Protein AF-A0A3R6W5J1-F1 (afdb_monomer_lite)

pLDDT: mean 86.08, std 13.5, range [42.59, 97.88]

Structure (mmCIF, N/CA/C/O backbone):
data_AF-A0A3R6W5J1-F1
#
_entry.id   AF-A0A3R6W5J1-F1
#
loop_
_atom_site.group_PDB
_atom_site.id
_atom_site.type_symbol
_atom_site.label_atom_id
_atom_site.label_alt_id
_atom_site.label_comp_id
_atom_site.label_asym_id
_atom_site.label_entity_id
_atom_site.label_seq_id
_atom_site.pdbx_PDB_ins_code
_atom_site.Cartn_x
_atom_site.Cartn_y
_atom_site.Cartn_z
_atom_site.occupancy
_atom_site.B_iso_or_equiv
_atom_site.auth_seq_id
_atom_site.auth_comp_id
_atom_site.auth_asym_id
_atom_site.auth_atom_id
_atom_site.pdbx_PDB_model_num
A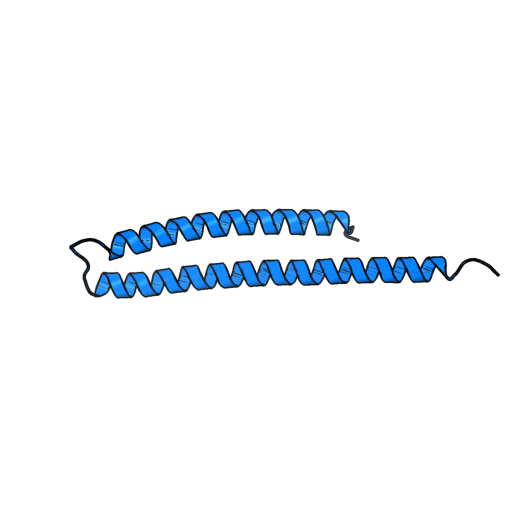TOM 1 N N . VAL A 1 1 ? 7.454 7.413 -27.062 1.00 51.03 1 VAL A N 1
ATOM 2 C CA . VAL A 1 1 ? 8.127 6.225 -26.492 1.00 51.03 1 VAL A CA 1
ATOM 3 C C . VAL A 1 1 ? 8.562 6.641 -25.101 1.00 51.03 1 VAL A C 1
ATOM 5 O O . VAL A 1 1 ? 9.334 7.584 -25.034 1.00 51.03 1 VAL A O 1
ATOM 8 N N . GLN A 1 2 ? 7.981 6.078 -24.034 1.00 61.25 2 GLN A N 1
ATOM 9 C CA . GLN A 1 2 ? 8.479 6.346 -22.675 1.00 61.25 2 GLN A CA 1
ATOM 10 C C . GLN A 1 2 ? 9.876 5.746 -22.545 1.00 61.25 2 GLN A C 1
ATOM 12 O O . GLN A 1 2 ? 10.118 4.653 -23.064 1.00 61.25 2 GLN A O 1
ATOM 17 N N . THR A 1 3 ? 10.789 6.480 -21.918 1.00 80.25 3 THR A N 1
ATOM 18 C CA . THR A 1 3 ? 12.165 6.013 -21.703 1.00 80.25 3 THR A CA 1
ATOM 19 C C . THR A 1 3 ? 12.229 5.100 -20.476 1.00 80.25 3 THR A C 1
ATOM 21 O O . THR A 1 3 ? 11.420 5.244 -19.558 1.00 80.25 3 THR A O 1
ATOM 24 N N . LEU A 1 4 ? 13.199 4.178 -20.417 1.00 83.50 4 LEU A N 1
ATOM 25 C CA . LEU A 1 4 ? 13.414 3.330 -19.233 1.00 83.50 4 LEU A CA 1
ATOM 26 C C . LEU A 1 4 ? 13.570 4.162 -17.946 1.00 83.50 4 LEU A C 1
AT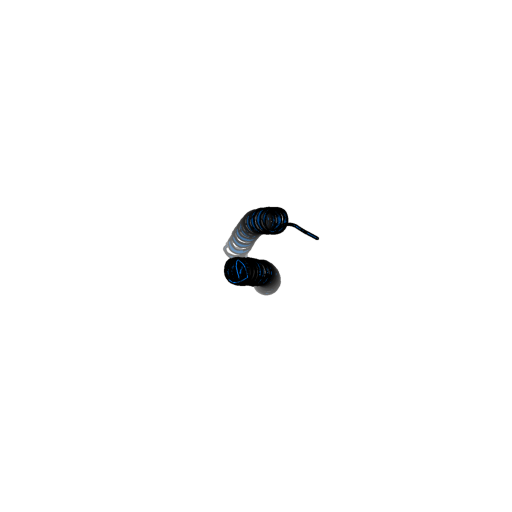OM 28 O O . LEU A 1 4 ? 13.125 3.755 -16.876 1.00 83.50 4 LEU A O 1
ATOM 32 N N . TYR A 1 5 ? 14.157 5.355 -18.068 1.00 84.69 5 TYR A N 1
ATOM 33 C CA . TYR A 1 5 ? 14.314 6.309 -16.974 1.00 84.69 5 TYR A CA 1
ATOM 34 C C . TYR A 1 5 ? 12.967 6.814 -16.432 1.00 84.69 5 TYR A C 1
ATOM 36 O O . TYR A 1 5 ? 12.735 6.773 -15.227 1.00 84.69 5 TYR A O 1
ATOM 44 N N . GLU A 1 6 ? 12.039 7.212 -17.307 1.00 86.69 6 GLU A N 1
ATOM 45 C CA . GLU A 1 6 ? 10.685 7.614 -16.895 1.00 86.69 6 GLU A CA 1
ATOM 46 C C . GLU A 1 6 ? 9.929 6.450 -16.235 1.00 86.69 6 GLU A C 1
ATOM 48 O O . GLU A 1 6 ? 9.221 6.636 -15.245 1.00 86.69 6 GLU A O 1
ATOM 53 N N . GLU A 1 7 ? 10.072 5.226 -16.753 1.00 86.31 7 GLU A N 1
ATOM 54 C CA . GLU A 1 7 ? 9.467 4.037 -16.138 1.00 86.31 7 GLU A CA 1
ATOM 55 C C . GLU A 1 7 ? 10.062 3.749 -14.745 1.00 86.31 7 GLU A C 1
ATOM 57 O O . GLU A 1 7 ? 9.325 3.379 -13.824 1.00 86.31 7 GLU A O 1
ATOM 62 N N . GLN A 1 8 ? 11.365 3.981 -14.560 1.00 89.88 8 GLN A N 1
ATOM 63 C CA . GLN A 1 8 ? 12.044 3.867 -13.269 1.00 89.88 8 GLN A CA 1
ATOM 64 C C . GLN A 1 8 ? 11.530 4.905 -12.263 1.00 89.88 8 GLN A C 1
ATOM 66 O O . GLN A 1 8 ? 11.194 4.539 -11.135 1.00 89.88 8 GLN A O 1
ATOM 71 N N . GLU A 1 9 ? 11.446 6.181 -12.643 1.00 92.75 9 GLU A N 1
ATOM 72 C CA . GLU A 1 9 ? 10.926 7.235 -11.761 1.00 92.75 9 GLU A CA 1
ATOM 73 C C . GLU A 1 9 ? 9.478 6.962 -11.347 1.00 92.75 9 GLU A C 1
ATOM 75 O O . GLU A 1 9 ? 9.138 7.060 -10.166 1.00 92.75 9 GLU A O 1
ATOM 80 N N . ASN A 1 10 ? 8.640 6.525 -12.290 1.00 89.88 10 ASN A N 1
ATOM 81 C CA . ASN A 1 10 ? 7.257 6.143 -12.010 1.00 89.88 10 ASN A CA 1
ATOM 82 C C . ASN A 1 10 ? 7.171 4.973 -11.020 1.00 89.88 10 ASN A C 1
ATOM 84 O O . ASN A 1 10 ? 6.337 4.985 -10.111 1.00 89.88 10 ASN A O 1
ATOM 88 N N . LEU A 1 11 ? 8.040 3.969 -11.160 1.00 93.44 11 LEU A N 1
ATOM 89 C CA . LEU A 1 11 ? 8.112 2.848 -10.226 1.00 93.44 11 LEU A CA 1
ATOM 90 C C . LEU A 1 11 ? 8.538 3.306 -8.822 1.00 93.44 11 LEU A C 1
ATOM 92 O O . LEU A 1 11 ? 7.930 2.889 -7.834 1.00 93.44 11 LEU A O 1
ATOM 96 N N . LEU A 1 12 ? 9.554 4.167 -8.726 1.00 94.88 12 LEU A N 1
ATOM 97 C CA . LEU A 1 12 ? 10.034 4.711 -7.452 1.00 94.88 12 LEU A CA 1
ATOM 98 C C . LEU A 1 12 ? 8.963 5.559 -6.763 1.00 94.88 12 LEU A C 1
ATOM 100 O O . LEU A 1 12 ? 8.713 5.379 -5.570 1.00 94.88 12 LEU A O 1
ATOM 104 N N . SER A 1 13 ? 8.291 6.427 -7.520 1.00 95.00 13 SER A N 1
ATOM 105 C CA . SER A 1 13 ? 7.165 7.223 -7.032 1.00 95.00 13 SER A CA 1
ATOM 106 C C . SER A 1 13 ? 6.042 6.321 -6.519 1.00 95.00 13 SER A C 1
ATOM 108 O O . SER A 1 13 ? 5.603 6.465 -5.379 1.00 95.00 13 SER A O 1
ATOM 110 N N . SER A 1 14 ? 5.655 5.306 -7.296 1.00 93.62 14 SER A N 1
ATOM 111 C CA . SER A 1 14 ? 4.601 4.378 -6.889 1.00 93.62 14 SER A CA 1
ATOM 112 C C . SER A 1 14 ? 4.970 3.551 -5.655 1.00 93.62 14 SER A C 1
ATOM 114 O O . SER A 1 14 ? 4.094 3.226 -4.853 1.00 93.62 14 SER A O 1
ATOM 116 N N . HIS A 1 15 ? 6.247 3.203 -5.481 1.00 97.00 15 HIS A N 1
ATOM 117 C CA . HIS A 1 15 ? 6.725 2.542 -4.268 1.00 97.00 15 HIS A CA 1
ATOM 118 C C . HIS A 1 15 ? 6.644 3.476 -3.055 1.00 97.00 15 HIS A C 1
ATOM 120 O O . HIS A 1 15 ? 6.163 3.065 -2.001 1.00 97.00 15 HIS A O 1
ATOM 126 N N . MET A 1 16 ? 7.049 4.738 -3.209 1.00 97.38 16 MET A N 1
ATOM 127 C CA . MET A 1 16 ? 6.951 5.740 -2.148 1.00 97.38 16 MET A CA 1
ATOM 128 C C . MET A 1 16 ? 5.496 5.973 -1.723 1.00 97.38 16 MET A C 1
ATOM 130 O O . MET A 1 16 ? 5.208 5.957 -0.526 1.00 97.38 16 MET A O 1
ATOM 134 N N . SER A 1 17 ? 4.569 6.104 -2.676 1.00 95.44 17 SER A N 1
ATOM 135 C CA . SER A 1 17 ? 3.138 6.219 -2.372 1.00 95.44 17 SER A CA 1
ATOM 136 C C . SER A 1 17 ? 2.603 4.985 -1.643 1.00 95.44 17 SER A C 1
ATOM 138 O O . SER A 1 17 ? 1.864 5.133 -0.678 1.00 95.44 17 SER A O 1
ATOM 140 N N . ALA A 1 18 ? 3.023 3.775 -2.032 1.00 95.50 18 ALA A N 1
ATOM 141 C CA . ALA A 1 18 ? 2.628 2.548 -1.336 1.00 95.50 18 ALA A CA 1
ATOM 142 C C . ALA A 1 18 ? 3.134 2.502 0.120 1.00 95.50 18 ALA A C 1
ATOM 144 O O . ALA A 1 18 ? 2.432 2.008 0.998 1.00 95.50 18 ALA A O 1
ATOM 145 N N . ILE A 1 19 ? 4.333 3.030 0.399 1.00 97.00 19 ILE A N 1
ATOM 146 C CA . ILE A 1 19 ? 4.854 3.148 1.772 1.00 97.00 19 ILE A CA 1
ATOM 147 C C . ILE A 1 19 ? 3.993 4.112 2.594 1.00 97.00 19 ILE A C 1
ATOM 149 O O . ILE A 1 19 ? 3.634 3.793 3.726 1.00 97.00 19 ILE A O 1
ATOM 153 N N . GLN A 1 20 ? 3.660 5.275 2.031 1.00 97.31 20 GLN A N 1
ATOM 154 C CA . GLN A 1 20 ? 2.830 6.276 2.706 1.00 97.31 20 GLN A CA 1
ATOM 155 C C . GLN A 1 20 ? 1.426 5.738 3.000 1.00 97.31 20 GLN A C 1
ATOM 157 O O . GLN A 1 20 ? 0.948 5.875 4.123 1.00 97.31 20 GLN A O 1
ATOM 162 N N . GLU A 1 21 ? 0.809 5.072 2.024 1.00 96.25 21 GLU A N 1
ATOM 163 C CA . GLU A 1 21 ? -0.495 4.417 2.163 1.00 96.25 21 GLU A CA 1
ATOM 164 C C . GLU A 1 21 ? -0.458 3.344 3.263 1.00 96.25 21 GLU A C 1
ATOM 166 O O . GLU A 1 21 ? -1.271 3.362 4.182 1.00 96.25 21 GLU A O 1
ATOM 171 N N . ASN A 1 22 ? 0.554 2.470 3.260 1.00 95.12 22 ASN A N 1
ATOM 172 C CA . ASN A 1 22 ? 0.708 1.453 4.303 1.00 95.12 22 ASN A CA 1
ATOM 173 C C . ASN A 1 22 ? 0.894 2.055 5.704 1.00 95.12 22 ASN A C 1
ATOM 175 O O . ASN A 1 22 ? 0.403 1.485 6.675 1.00 95.12 22 ASN A O 1
ATOM 179 N N . ALA A 1 23 ? 1.596 3.185 5.832 1.00 97.06 23 ALA A N 1
ATOM 180 C CA . ALA A 1 23 ? 1.773 3.866 7.115 1.00 97.06 23 ALA A CA 1
ATOM 181 C C . ALA A 1 23 ? 0.460 4.476 7.640 1.00 97.06 23 ALA A C 1
ATOM 183 O O . ALA A 1 23 ? 0.201 4.438 8.846 1.00 97.06 23 ALA A O 1
ATOM 184 N N . GLN A 1 24 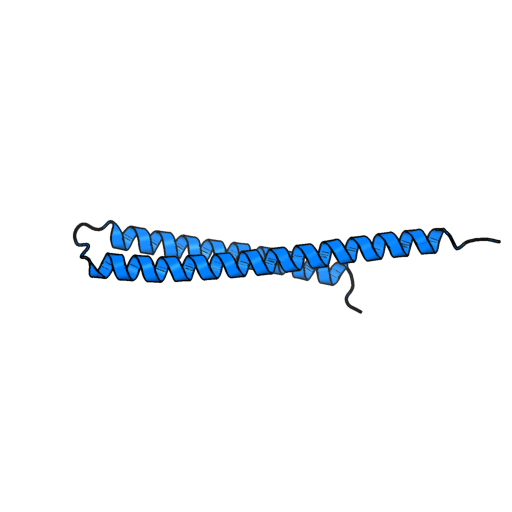? -0.380 5.003 6.744 1.00 97.12 24 GLN A N 1
ATOM 185 C CA . GLN A 1 24 ? -1.720 5.481 7.094 1.00 97.12 24 GLN A CA 1
ATOM 186 C C . GLN A 1 24 ? -2.598 4.319 7.561 1.00 97.12 24 GLN A C 1
ATOM 188 O O . GLN A 1 24 ? -3.124 4.368 8.670 1.00 97.12 24 GLN A O 1
ATOM 193 N N . LEU A 1 25 ? -2.637 3.226 6.793 1.00 96.88 25 LEU A N 1
ATOM 194 C CA . LEU A 1 25 ? -3.407 2.031 7.148 1.00 96.88 25 LEU A CA 1
ATOM 195 C C . LEU A 1 25 ? -2.944 1.401 8.463 1.00 96.88 25 LEU A C 1
ATOM 197 O O . LEU A 1 25 ? -3.771 0.974 9.258 1.00 96.88 25 LEU A O 1
ATOM 201 N N . LEU A 1 26 ? -1.638 1.395 8.740 1.00 96.94 26 LEU A N 1
ATOM 202 C CA . LEU A 1 26 ? -1.111 0.931 10.026 1.00 96.94 26 LEU A CA 1
ATOM 203 C C . LEU A 1 26 ? -1.606 1.790 11.198 1.00 96.94 26 LEU A C 1
ATOM 205 O O . LEU A 1 26 ? -1.876 1.276 12.282 1.00 96.94 26 LEU A O 1
ATOM 209 N N . THR A 1 27 ? -1.724 3.101 10.988 1.00 96.50 27 THR A N 1
ATOM 210 C CA . THR A 1 27 ? -2.276 4.012 11.998 1.00 96.50 27 THR A CA 1
ATOM 211 C C . THR A 1 27 ? -3.759 3.719 12.232 1.00 96.50 27 THR A C 1
ATOM 213 O O . THR A 1 27 ? -4.190 3.647 13.381 1.00 96.50 27 THR A O 1
ATOM 216 N N . GLU A 1 28 ? -4.524 3.488 11.163 1.00 95.12 28 GLU A N 1
ATOM 217 C CA . GLU A 1 28 ? -5.937 3.100 11.244 1.00 95.12 28 GLU A CA 1
ATOM 218 C C . GLU A 1 28 ? -6.129 1.761 11.965 1.00 95.12 28 GLU A C 1
ATOM 220 O O . GLU A 1 28 ? -6.987 1.665 12.839 1.00 95.12 28 GLU A O 1
ATOM 225 N N . GLU A 1 29 ? -5.297 0.756 11.681 1.00 95.31 29 GLU A N 1
ATOM 226 C CA . GLU A 1 29 ? -5.301 -0.525 12.402 1.00 95.31 29 GLU A CA 1
ATOM 227 C C . GLU A 1 29 ? -5.014 -0.345 13.894 1.00 95.31 29 GLU A C 1
ATOM 229 O O . GLU A 1 29 ? -5.641 -0.998 14.727 1.00 95.31 29 GLU A O 1
ATOM 234 N N . GLY A 1 30 ? -4.084 0.549 14.243 1.00 92.88 30 GLY A N 1
ATOM 235 C CA . GLY A 1 30 ? -3.766 0.868 15.633 1.00 92.88 30 GLY A CA 1
ATOM 236 C C . GLY A 1 30 ? -4.958 1.465 16.383 1.00 92.88 30 GLY A C 1
ATOM 237 O O . GLY A 1 30 ? -5.255 1.036 17.498 1.00 92.88 30 GLY A O 1
ATOM 238 N N . ILE A 1 31 ? -5.669 2.411 15.761 1.00 91.31 31 ILE A N 1
ATOM 239 C CA . ILE A 1 31 ? -6.904 2.993 16.315 1.00 91.31 31 ILE A CA 1
ATOM 240 C C . ILE A 1 31 ? -7.977 1.912 16.446 1.00 91.31 31 ILE A C 1
ATOM 242 O O . ILE A 1 31 ? -8.557 1.746 17.514 1.00 91.31 31 ILE A O 1
ATOM 246 N N . LEU A 1 32 ? -8.177 1.123 15.390 1.00 91.88 32 LEU A N 1
ATOM 247 C CA . LEU A 1 32 ? -9.172 0.060 15.344 1.00 91.88 32 LEU A CA 1
ATOM 248 C C . LEU A 1 32 ? -8.962 -0.986 16.453 1.00 91.88 32 LEU A C 1
ATOM 250 O O . LEU A 1 32 ? -9.923 -1.445 17.067 1.00 91.88 32 LEU A O 1
ATOM 254 N N . LEU A 1 33 ? -7.706 -1.342 16.736 1.00 91.12 33 LEU A N 1
ATOM 255 C CA . LEU A 1 33 ? -7.349 -2.216 17.854 1.00 91.12 33 LEU A CA 1
ATOM 256 C C . LEU A 1 33 ? -7.590 -1.551 19.209 1.00 91.12 33 LEU A C 1
ATOM 258 O O . LEU A 1 33 ? -8.112 -2.203 20.110 1.00 91.12 33 LEU A O 1
ATOM 262 N N . SER A 1 34 ? -7.224 -0.277 19.358 1.00 88.88 34 SER A N 1
ATOM 263 C CA . SER A 1 34 ? -7.443 0.464 20.603 1.00 88.88 34 SER A CA 1
ATOM 264 C C . SER A 1 34 ? -8.929 0.572 20.951 1.00 88.88 34 SER A C 1
ATOM 266 O O . SER A 1 34 ? -9.283 0.436 22.121 1.00 88.88 34 SER A O 1
ATOM 268 N N . ASP A 1 35 ? -9.790 0.787 19.956 1.00 85.56 35 ASP A N 1
ATOM 269 C CA . ASP A 1 35 ? -11.240 0.910 20.143 1.00 85.56 35 ASP A CA 1
ATOM 270 C C . ASP A 1 35 ? -11.859 -0.398 20.673 1.00 85.56 35 ASP A C 1
ATOM 272 O O . ASP A 1 35 ? -12.742 -0.369 21.527 1.00 85.56 35 ASP A O 1
ATOM 276 N N . VAL A 1 36 ? -11.350 -1.551 20.224 1.00 85.44 36 VAL A N 1
ATOM 277 C CA . VAL A 1 36 ? -11.837 -2.889 20.616 1.00 85.44 36 VAL A CA 1
ATOM 278 C C . VAL A 1 36 ? -11.189 -3.438 21.891 1.00 85.44 36 VAL A C 1
ATOM 280 O O . VAL A 1 36 ? -11.637 -4.439 22.443 1.00 85.44 36 VAL A O 1
ATOM 283 N N . GLN A 1 37 ? -10.129 -2.810 22.392 1.00 81.62 37 GLN A N 1
ATOM 284 C CA . GLN A 1 37 ? -9.464 -3.225 23.633 1.00 81.62 37 GLN A CA 1
ATOM 285 C C . GLN A 1 37 ? -9.967 -2.471 24.875 1.00 81.62 37 GLN A C 1
ATOM 287 O O . GLN A 1 37 ? -9.483 -2.730 25.976 1.00 81.62 37 GLN A O 1
ATOM 292 N N . GLY A 1 38 ? -10.916 -1.541 24.725 1.00 76.62 38 GLY A N 1
ATOM 293 C CA . GLY A 1 38 ? -11.500 -0.796 25.844 1.00 76.62 38 GLY A CA 1
ATOM 294 C C . GLY A 1 38 ? -12.408 -1.642 26.751 1.00 76.62 38 GLY A C 1
ATOM 295 O O . GLY A 1 38 ? -13.001 -2.626 26.326 1.00 76.62 38 GLY A O 1
ATOM 296 N N . ASP A 1 39 ? -12.587 -1.217 28.006 1.00 67.69 39 ASP A N 1
ATOM 297 C CA . ASP A 1 39 ? -13.380 -1.931 29.033 1.00 67.69 39 ASP A CA 1
ATOM 298 C C . ASP A 1 39 ? -14.904 -2.013 28.752 1.00 67.69 39 ASP A C 1
ATOM 300 O O . ASP A 1 39 ? -15.648 -2.595 29.540 1.00 67.69 39 ASP A O 1
ATOM 304 N N . ALA A 1 40 ? -15.396 -1.427 27.655 1.00 68.31 40 ALA A N 1
ATOM 305 C CA . ALA A 1 40 ? -16.826 -1.291 27.346 1.00 68.31 40 ALA A CA 1
ATOM 306 C C . ALA A 1 40 ? -17.235 -1.872 25.978 1.00 68.31 40 ALA A C 1
ATOM 308 O O . ALA A 1 40 ? -18.234 -1.443 25.407 1.00 68.31 40 ALA A O 1
ATOM 309 N N . VAL A 1 41 ? -16.464 -2.824 25.454 1.00 72.19 41 VAL A N 1
ATOM 310 C CA . VAL A 1 41 ? -16.682 -3.413 24.124 1.00 72.19 41 VAL A CA 1
ATOM 311 C C . VAL A 1 41 ? -17.922 -4.299 24.131 1.00 72.19 41 VAL A C 1
ATOM 313 O O . VAL A 1 41 ? -18.028 -5.241 24.921 1.00 72.19 41 VAL A O 1
ATOM 316 N N . VAL A 1 42 ? -18.862 -3.998 23.241 1.00 75.31 42 VAL A N 1
ATOM 317 C CA . VAL A 1 42 ? -20.069 -4.799 22.995 1.00 75.31 42 VAL A CA 1
ATOM 318 C C . VAL A 1 42 ? -19.951 -5.562 21.673 1.00 75.31 42 VAL A C 1
ATOM 320 O O . VAL A 1 42 ? -19.145 -5.209 20.820 1.00 75.31 42 VAL A O 1
ATOM 323 N N . ASP A 1 43 ? -20.769 -6.600 21.462 1.00 74.06 43 ASP A N 1
ATOM 324 C CA . ASP A 1 43 ? -20.698 -7.460 20.260 1.00 74.06 43 ASP A CA 1
ATOM 325 C C . ASP A 1 43 ? -20.747 -6.673 18.931 1.00 74.06 43 ASP A C 1
ATOM 327 O O . ASP A 1 43 ? -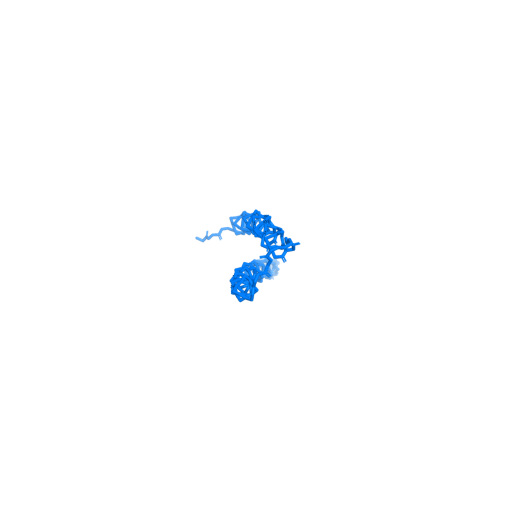20.051 -7.014 17.976 1.00 74.06 43 ASP A O 1
ATOM 331 N N . TYR A 1 44 ? -21.495 -5.563 18.883 1.00 70.81 44 TYR A N 1
ATOM 332 C CA . TYR A 1 44 ? -21.540 -4.668 17.718 1.00 70.81 44 TYR A CA 1
ATOM 333 C C . TYR A 1 44 ? -20.175 -4.034 17.380 1.00 70.81 44 TYR A C 1
ATOM 335 O O . TYR A 1 44 ? -19.873 -3.803 16.207 1.00 70.81 44 TYR A O 1
ATOM 343 N N . ASP A 1 45 ? -19.328 -3.783 18.381 1.00 82.44 45 ASP A N 1
ATOM 344 C CA . ASP A 1 45 ? -17.994 -3.210 18.183 1.00 82.44 45 ASP A CA 1
ATOM 345 C C . ASP A 1 45 ? -17.044 -4.226 17.525 1.00 82.44 45 ASP A C 1
ATOM 347 O O . ASP A 1 45 ? -16.182 -3.844 16.732 1.00 82.44 45 ASP A O 1
ATOM 351 N N . ILE A 1 46 ? -17.245 -5.527 17.782 1.00 88.44 46 ILE A N 1
ATOM 352 C CA . ILE A 1 46 ? -16.478 -6.620 17.165 1.00 88.44 46 ILE A CA 1
ATOM 353 C C . ILE A 1 46 ? -16.876 -6.832 15.702 1.00 88.44 46 ILE A C 1
ATOM 355 O O . ILE A 1 46 ? -16.000 -6.988 14.846 1.00 88.44 46 ILE A O 1
ATOM 359 N N . ASP A 1 47 ? -18.170 -6.790 15.385 1.00 89.06 47 ASP A N 1
ATOM 360 C CA . ASP A 1 47 ? -18.636 -6.885 13.995 1.00 89.06 47 ASP A CA 1
ATOM 361 C C . ASP A 1 47 ? -18.130 -5.698 13.160 1.00 89.06 47 ASP A C 1
ATOM 363 O O . ASP A 1 47 ? -17.632 -5.867 12.041 1.00 89.06 47 ASP A O 1
ATOM 367 N N . LEU A 1 48 ? -18.192 -4.485 13.724 1.00 90.00 48 LEU A N 1
ATOM 368 C CA . LEU A 1 48 ? -17.659 -3.284 13.082 1.00 90.00 48 LEU A CA 1
ATOM 369 C C . LEU A 1 48 ? -16.138 -3.365 12.895 1.00 90.00 48 LEU A C 1
ATOM 371 O O . LEU A 1 48 ? -15.621 -2.937 11.859 1.00 90.00 48 LEU A O 1
ATOM 375 N N . TYR A 1 49 ? -15.426 -3.922 13.873 1.00 92.94 49 TYR A N 1
ATOM 376 C CA . TYR A 1 49 ? -13.995 -4.187 13.777 1.00 92.94 49 TYR A CA 1
ATOM 377 C C . TYR A 1 49 ? -13.659 -5.127 12.631 1.00 92.94 49 TYR A C 1
ATOM 379 O O . TYR A 1 49 ? -12.805 -4.796 11.809 1.00 92.94 49 TYR A O 1
ATOM 387 N N . ALA A 1 50 ? -14.352 -6.263 12.539 1.00 94.19 50 ALA A N 1
ATOM 388 C CA . ALA A 1 50 ? -14.117 -7.247 11.492 1.00 94.19 50 ALA A CA 1
ATOM 389 C C . ALA A 1 50 ? -14.334 -6.639 10.099 1.00 94.19 50 ALA A C 1
ATOM 391 O O . ALA A 1 50 ? -13.497 -6.816 9.216 1.00 94.19 50 ALA A O 1
ATOM 392 N N . LEU A 1 51 ? -15.404 -5.856 9.926 1.00 95.50 51 LEU A N 1
ATOM 393 C CA . LEU A 1 51 ? -15.708 -5.189 8.660 1.00 95.50 51 LEU A CA 1
ATOM 394 C C . LEU A 1 51 ? -14.644 -4.150 8.278 1.00 95.50 51 LEU A C 1
ATOM 396 O O . LEU A 1 51 ? -14.207 -4.099 7.128 1.00 95.50 51 LEU A O 1
ATOM 400 N N . LYS A 1 52 ? -14.205 -3.319 9.230 1.00 95.62 52 LYS A N 1
ATOM 401 C CA . LYS A 1 52 ? -13.154 -2.321 8.975 1.00 95.62 52 LYS A CA 1
ATOM 402 C C . LYS A 1 52 ? -11.803 -2.975 8.693 1.00 95.62 52 LYS A C 1
ATOM 404 O O . LYS A 1 52 ? -11.092 -2.522 7.799 1.00 95.62 52 LYS A O 1
ATOM 409 N N . LEU A 1 53 ? -11.462 -4.037 9.423 1.00 96.38 53 LEU A N 1
ATOM 410 C CA . LEU A 1 53 ? -10.234 -4.793 9.202 1.00 96.38 53 LEU A CA 1
ATOM 411 C C . LEU A 1 53 ? -10.220 -5.412 7.802 1.00 96.38 53 LEU A C 1
ATOM 413 O O . LEU A 1 53 ? -9.218 -5.285 7.104 1.00 96.38 53 LEU A O 1
ATOM 417 N N . ASP A 1 54 ? -11.323 -6.026 7.372 1.00 97.38 54 ASP A N 1
ATOM 418 C CA . ASP A 1 54 ? -11.443 -6.602 6.029 1.00 97.38 54 ASP A CA 1
ATOM 419 C C . ASP A 1 54 ? -11.195 -5.547 4.939 1.00 97.38 54 ASP A C 1
ATOM 421 O O . ASP A 1 54 ? -10.385 -5.758 4.036 1.00 97.38 54 ASP A O 1
ATOM 425 N N . HIS A 1 55 ? -11.773 -4.351 5.093 1.00 96.94 55 HIS A N 1
ATOM 426 C CA . HIS A 1 55 ? -11.540 -3.250 4.160 1.00 96.94 55 HIS A CA 1
ATOM 427 C C . HIS A 1 55 ? -10.069 -2.801 4.113 1.00 96.94 55 HIS A C 1
ATOM 429 O O . HIS A 1 55 ? -9.515 -2.587 3.033 1.00 96.94 55 HIS A O 1
ATOM 435 N N . ILE A 1 56 ? -9.406 -2.692 5.269 1.00 96.88 56 ILE A N 1
ATOM 436 C CA . ILE A 1 56 ? -7.976 -2.354 5.338 1.00 96.88 56 ILE A CA 1
ATOM 437 C C . ILE A 1 56 ? -7.130 -3.431 4.644 1.00 96.88 56 ILE A C 1
ATOM 439 O O . ILE A 1 56 ? -6.197 -3.114 3.896 1.00 96.88 56 ILE A O 1
ATOM 443 N N . LEU A 1 57 ? -7.447 -4.709 4.866 1.00 97.44 57 LEU A N 1
ATOM 444 C CA . LEU A 1 57 ? -6.745 -5.826 4.237 1.00 97.44 57 LEU A CA 1
ATOM 445 C C . LEU A 1 57 ? -6.924 -5.819 2.715 1.00 97.44 57 LEU A C 1
ATOM 447 O O . LEU A 1 57 ? -5.942 -6.014 1.993 1.00 97.44 57 LEU A O 1
ATOM 451 N N . GLU A 1 58 ? -8.129 -5.534 2.223 1.00 97.88 58 GLU A N 1
ATOM 452 C CA . GLU A 1 58 ? -8.410 -5.399 0.792 1.00 97.88 58 GLU A CA 1
ATOM 453 C C . GLU A 1 58 ? -7.575 -4.273 0.158 1.00 97.88 58 GLU A C 1
ATOM 455 O O . GLU A 1 58 ? -6.941 -4.472 -0.886 1.00 97.88 58 GLU A O 1
ATOM 460 N N . GLN A 1 59 ? -7.487 -3.110 0.813 1.00 97.00 59 GLN A N 1
ATOM 461 C CA . GLN A 1 59 ? -6.663 -1.995 0.334 1.00 97.00 59 GLN A CA 1
ATOM 462 C C . GLN A 1 59 ? -5.173 -2.361 0.274 1.00 97.00 59 GLN A C 1
ATOM 464 O O . GLN A 1 59 ? -4.517 -2.149 -0.754 1.00 97.00 59 GLN A O 1
ATOM 469 N N . LYS A 1 60 ? -4.637 -2.993 1.327 1.00 97.12 60 LYS A N 1
ATOM 470 C CA . LYS A 1 60 ? -3.248 -3.483 1.336 1.00 97.12 60 LYS A CA 1
ATOM 471 C C . LYS A 1 60 ? -2.998 -4.488 0.219 1.00 97.12 60 LYS A C 1
ATOM 473 O O . LYS A 1 60 ? -1.973 -4.408 -0.465 1.00 97.12 60 LYS A O 1
ATOM 478 N N . GLU A 1 61 ? -3.922 -5.424 0.005 1.00 97.69 61 GLU A N 1
ATOM 479 C CA . GLU A 1 61 ? -3.805 -6.411 -1.065 1.00 97.69 61 GLU A CA 1
ATOM 480 C C . GLU A 1 61 ? -3.764 -5.728 -2.438 1.00 97.69 61 GLU A C 1
ATOM 482 O O . GLU A 1 61 ? -2.889 -6.033 -3.258 1.00 97.69 61 GLU A O 1
ATOM 487 N N . HIS A 1 62 ? -4.658 -4.770 -2.681 1.00 96.62 62 HIS A N 1
ATOM 488 C CA . HIS A 1 62 ? -4.685 -3.995 -3.915 1.00 96.62 62 HIS A CA 1
ATOM 489 C C . HIS A 1 62 ? -3.361 -3.251 -4.150 1.00 96.62 62 HIS A C 1
ATOM 491 O O . HIS A 1 62 ? -2.783 -3.328 -5.242 1.00 96.62 62 HIS A O 1
ATOM 497 N N . THR A 1 63 ? -2.825 -2.596 -3.123 1.00 94.88 63 THR A N 1
ATOM 498 C CA . THR A 1 63 ? -1.574 -1.835 -3.217 1.00 94.88 63 THR A CA 1
ATOM 499 C C . THR A 1 63 ? -0.360 -2.729 -3.453 1.00 94.88 63 THR A C 1
ATOM 501 O O . THR A 1 63 ? 0.464 -2.434 -4.329 1.00 94.88 63 THR A O 1
ATOM 504 N N . ILE A 1 64 ? -0.292 -3.889 -2.795 1.00 95.56 64 ILE A N 1
ATOM 505 C CA . ILE A 1 64 ? 0.736 -4.904 -3.062 1.00 95.56 64 ILE A CA 1
ATOM 506 C C . ILE A 1 64 ? 0.614 -5.438 -4.496 1.00 95.56 64 ILE A C 1
ATOM 508 O O . ILE A 1 64 ? 1.619 -5.513 -5.213 1.00 95.56 64 ILE A O 1
ATOM 512 N N . LYS A 1 65 ? -0.596 -5.792 -4.948 1.00 96.50 65 LYS A N 1
ATOM 513 C CA . LYS A 1 65 ? -0.842 -6.279 -6.318 1.00 96.50 65 LYS A CA 1
ATOM 514 C C . LYS A 1 65 ? -0.398 -5.250 -7.360 1.00 96.50 65 LYS A C 1
ATOM 516 O O . LYS A 1 65 ? 0.301 -5.613 -8.311 1.00 96.50 65 LYS A O 1
ATOM 521 N N . ARG A 1 66 ? -0.751 -3.975 -7.168 1.00 94.75 66 ARG A N 1
ATOM 522 C CA . ARG A 1 66 ? -0.367 -2.857 -8.044 1.00 94.75 66 ARG A CA 1
ATOM 523 C C . ARG A 1 66 ? 1.152 -2.737 -8.161 1.00 94.75 66 ARG A C 1
ATOM 525 O O . ARG A 1 66 ? 1.676 -2.778 -9.277 1.00 94.75 66 ARG A O 1
ATOM 532 N N . LEU A 1 67 ? 1.857 -2.688 -7.031 1.00 94.62 67 LEU A N 1
ATOM 533 C CA . LEU A 1 67 ? 3.313 -2.535 -7.016 1.00 94.62 67 LEU A CA 1
ATOM 534 C C . LEU A 1 67 ? 4.028 -3.740 -7.646 1.00 94.62 67 LEU A C 1
ATOM 536 O O . LEU A 1 67 ? 4.955 -3.575 -8.440 1.00 94.62 67 LEU A O 1
ATOM 540 N N . ARG A 1 68 ? 3.563 -4.966 -7.367 1.00 95.88 68 ARG A N 1
ATOM 541 C CA . ARG A 1 68 ? 4.104 -6.184 -7.999 1.00 95.88 68 ARG A CA 1
ATOM 542 C C . ARG A 1 68 ? 3.932 -6.172 -9.514 1.00 95.88 68 ARG A C 1
ATOM 544 O O . ARG A 1 68 ? 4.846 -6.587 -10.225 1.00 95.88 68 ARG A O 1
ATOM 551 N N . LYS A 1 69 ? 2.788 -5.693 -10.012 1.00 94.06 69 LYS A N 1
ATOM 552 C CA . LYS A 1 69 ? 2.535 -5.568 -11.452 1.00 94.06 69 LYS A CA 1
ATOM 553 C C . LYS A 1 69 ? 3.496 -4.569 -12.097 1.00 94.06 69 LYS A C 1
ATOM 555 O O . LYS A 1 69 ? 4.093 -4.896 -13.118 1.00 94.06 69 LYS A O 1
ATOM 560 N N . GLN A 1 70 ? 3.691 -3.396 -11.496 1.00 92.12 70 GLN A N 1
ATOM 561 C CA . GLN A 1 70 ? 4.641 -2.396 -12.001 1.00 92.12 70 GLN A CA 1
ATOM 562 C C . GLN A 1 70 ? 6.083 -2.919 -11.989 1.00 92.12 70 GLN A C 1
ATOM 564 O O . GLN A 1 70 ? 6.781 -2.787 -12.990 1.00 92.12 70 GLN A O 1
ATOM 569 N N . LEU A 1 71 ? 6.503 -3.598 -10.916 1.00 93.62 71 LEU A N 1
ATOM 570 C CA . LEU A 1 71 ? 7.818 -4.246 -10.840 1.00 93.62 71 LEU A CA 1
ATOM 571 C C . LEU A 1 71 ? 8.021 -5.289 -11.943 1.00 93.62 71 LEU A C 1
ATOM 573 O O . LEU A 1 71 ? 9.091 -5.350 -12.547 1.00 93.62 71 LEU A O 1
ATOM 577 N N . ALA A 1 72 ? 7.013 -6.123 -12.202 1.00 93.06 72 ALA A N 1
ATOM 578 C CA . ALA A 1 72 ? 7.084 -7.137 -13.249 1.00 93.06 72 ALA A CA 1
ATOM 579 C C . ALA A 1 72 ? 7.200 -6.511 -14.646 1.00 93.06 72 ALA A C 1
ATOM 581 O O . ALA A 1 72 ? 7.995 -6.981 -15.460 1.00 93.06 72 ALA A O 1
ATOM 582 N N . LEU A 1 73 ? 6.443 -5.440 -14.906 1.00 90.56 73 LEU A N 1
ATOM 583 C CA . LEU A 1 73 ? 6.517 -4.696 -16.163 1.00 90.56 73 LEU A CA 1
ATOM 584 C C . LEU A 1 73 ? 7.896 -4.060 -16.350 1.00 90.56 73 LEU A C 1
ATOM 586 O O . LEU A 1 73 ? 8.520 -4.289 -17.382 1.00 90.56 73 LEU A O 1
ATOM 590 N N . PHE A 1 74 ? 8.405 -3.358 -15.337 1.00 91.25 74 PHE A N 1
ATOM 591 C CA . PHE A 1 74 ? 9.719 -2.718 -15.398 1.00 91.25 74 PHE A CA 1
ATOM 592 C C . PHE A 1 74 ? 10.843 -3.735 -15.644 1.00 91.25 74 PHE A C 1
ATOM 594 O O . PHE A 1 74 ? 11.653 -3.561 -16.547 1.00 91.25 74 PHE A O 1
ATOM 601 N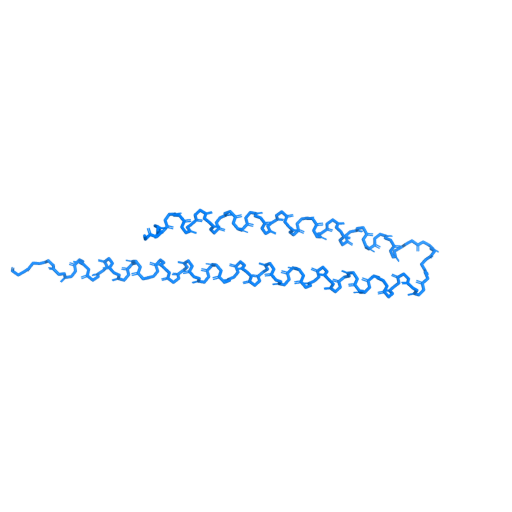 N . ARG A 1 75 ? 10.845 -4.866 -14.922 1.00 90.94 75 ARG A N 1
ATOM 602 C CA . ARG A 1 75 ? 11.834 -5.942 -15.131 1.00 90.94 75 ARG A CA 1
ATOM 603 C C . ARG A 1 75 ? 11.823 -6.483 -16.556 1.00 90.94 75 ARG A C 1
ATOM 605 O O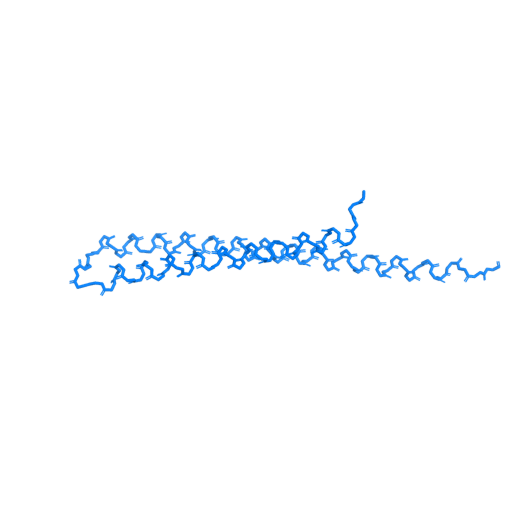 . ARG A 1 75 ? 12.887 -6.716 -17.121 1.00 90.94 75 ARG A O 1
ATOM 612 N N . ARG A 1 76 ? 10.634 -6.687 -17.128 1.00 89.75 76 ARG A N 1
ATOM 613 C CA . ARG A 1 76 ? 10.498 -7.146 -18.513 1.00 89.75 76 ARG A CA 1
ATOM 614 C C . ARG A 1 76 ? 11.077 -6.123 -19.490 1.00 89.75 76 ARG A C 1
ATOM 616 O O . ARG A 1 76 ? 11.788 -6.504 -20.407 1.00 89.75 76 ARG A O 1
ATOM 623 N N . ARG A 1 77 ? 10.836 -4.833 -19.253 1.00 86.50 77 ARG A N 1
ATOM 624 C CA . ARG A 1 77 ? 11.344 -3.742 -20.097 1.00 86.50 77 ARG A CA 1
ATOM 625 C C . ARG A 1 77 ? 12.868 -3.638 -20.045 1.00 86.50 77 ARG A C 1
ATOM 627 O O . ARG A 1 77 ? 13.484 -3.530 -21.099 1.00 86.50 77 ARG A O 1
ATOM 634 N N . CYS A 1 78 ? 13.480 -3.802 -18.869 1.00 87.06 78 CYS A N 1
ATOM 635 C CA . CYS A 1 78 ? 14.939 -3.909 -18.753 1.00 87.06 78 CYS A CA 1
ATOM 636 C C . CYS A 1 78 ? 15.500 -5.091 -19.561 1.00 87.06 78 CYS A C 1
ATOM 638 O O . CYS A 1 78 ? 16.496 -4.943 -20.262 1.00 87.06 78 CYS A O 1
ATOM 640 N N . GLN A 1 79 ? 14.853 -6.260 -19.495 1.00 86.94 79 GLN A N 1
ATOM 641 C CA . GLN A 1 79 ? 15.278 -7.445 -20.253 1.00 86.94 79 GLN A CA 1
ATOM 642 C C . GLN A 1 79 ? 15.152 -7.247 -21.768 1.00 86.94 79 GLN A C 1
ATOM 644 O O . GLN A 1 79 ? 16.031 -7.678 -22.519 1.00 86.94 79 GLN A O 1
ATOM 649 N N . ASP A 1 80 ? 14.076 -6.599 -22.216 1.00 86.44 80 ASP A N 1
ATOM 650 C CA . ASP A 1 80 ? 13.854 -6.289 -23.628 1.00 86.44 80 ASP A CA 1
ATOM 651 C C . ASP A 1 80 ? 14.934 -5.319 -24.149 1.00 86.44 80 ASP A C 1
ATOM 653 O O . ASP A 1 80 ? 15.493 -5.554 -25.222 1.00 86.44 80 ASP A O 1
ATOM 657 N N . GLU A 1 81 ? 15.293 -4.283 -23.379 1.00 83.38 81 GLU A N 1
ATOM 658 C CA . GLU A 1 81 ? 16.376 -3.352 -23.739 1.00 83.38 81 GLU A CA 1
ATOM 659 C C . GLU A 1 81 ? 17.758 -4.021 -23.751 1.00 83.38 81 GLU A C 1
ATOM 661 O O . GLU A 1 81 ? 18.517 -3.833 -24.704 1.00 83.38 81 GLU A O 1
ATOM 666 N N . GLU A 1 82 ? 18.086 -4.855 -22.759 1.00 80.94 82 GLU A N 1
ATOM 667 C CA . GLU A 1 82 ? 19.343 -5.620 -22.755 1.00 80.94 82 GLU A CA 1
ATOM 668 C C . GLU A 1 82 ? 19.447 -6.562 -23.962 1.00 80.94 82 GLU A C 1
ATOM 670 O O . GLU A 1 82 ? 20.511 -6.695 -24.572 1.00 80.94 82 GLU A O 1
ATOM 675 N N . SER A 1 83 ? 18.344 -7.221 -24.319 1.00 80.50 83 SER A N 1
ATOM 676 C CA . SER A 1 83 ? 18.291 -8.143 -25.456 1.00 80.50 83 SER A CA 1
ATOM 677 C C . SER A 1 83 ? 18.411 -7.400 -26.786 1.00 80.50 83 SER A C 1
ATOM 679 O O . SER A 1 83 ? 19.119 -7.853 -27.685 1.00 80.50 83 SER A O 1
ATOM 681 N N . ALA A 1 84 ? 17.759 -6.241 -26.912 1.00 77.31 84 ALA A N 1
ATOM 682 C CA . ALA A 1 84 ? 17.889 -5.377 -28.079 1.00 77.31 84 ALA A CA 1
ATOM 683 C C . ALA A 1 84 ? 19.328 -4.863 -28.232 1.00 77.31 84 ALA A C 1
ATOM 685 O O . ALA A 1 84 ? 19.878 -4.934 -29.328 1.00 77.31 84 ALA A O 1
ATOM 686 N N . SER A 1 85 ? 19.962 -4.438 -27.137 1.00 73.06 85 SER A N 1
ATOM 687 C CA . SER A 1 85 ? 21.350 -3.963 -27.129 1.00 73.06 85 SER A CA 1
ATOM 688 C C . SER A 1 85 ? 22.339 -5.041 -27.602 1.00 73.06 85 SER A C 1
ATOM 690 O O . SER A 1 85 ? 23.137 -4.803 -28.507 1.00 73.06 85 SER A O 1
ATOM 692 N N . LYS A 1 86 ? 22.204 -6.281 -27.105 1.00 72.88 86 LYS A N 1
ATOM 693 C CA . LYS A 1 86 ? 23.044 -7.422 -27.528 1.00 72.88 86 LYS A CA 1
ATOM 694 C C . LYS A 1 86 ? 22.889 -7.790 -29.006 1.00 72.88 86 LYS A C 1
ATOM 696 O O . LYS A 1 86 ? 23.845 -8.248 -29.625 1.00 72.88 86 LYS A O 1
ATOM 701 N N . ASN A 1 87 ? 21.697 -7.613 -29.574 1.00 62.72 87 ASN A N 1
ATOM 702 C CA . ASN A 1 87 ? 21.454 -7.895 -30.989 1.00 62.72 87 ASN A CA 1
ATOM 703 C C . ASN A 1 87 ? 22.041 -6.819 -31.912 1.00 62.72 87 ASN A C 1
ATOM 705 O O . ASN A 1 87 ? 22.390 -7.133 -33.044 1.00 62.72 87 ASN A O 1
ATOM 709 N N . VAL A 1 88 ? 22.171 -5.574 -31.447 1.00 59.88 88 VAL A N 1
ATOM 710 C CA . VAL A 1 88 ? 22.777 -4.485 -32.230 1.00 59.88 88 VAL A CA 1
ATOM 711 C C . VAL A 1 88 ? 24.302 -4.633 -32.294 1.00 59.88 88 VAL A C 1
ATOM 713 O O . VAL A 1 88 ? 24.874 -4.446 -33.366 1.00 59.88 88 VAL A O 1
ATOM 716 N N . ASP A 1 89 ? 24.950 -5.074 -31.210 1.00 53.22 89 ASP A N 1
ATOM 717 C CA . ASP A 1 89 ? 26.398 -5.359 -31.192 1.00 53.22 89 ASP A CA 1
ATOM 718 C C . ASP A 1 89 ? 26.807 -6.495 -32.148 1.00 53.22 89 ASP A C 1
ATOM 720 O O . ASP A 1 89 ? 27.938 -6.536 -32.630 1.00 53.22 89 ASP A O 1
ATOM 724 N N . HIS A 1 90 ? 25.888 -7.407 -32.477 1.00 53.69 90 HIS A N 1
ATOM 725 C CA . HIS A 1 90 ? 26.171 -8.541 -33.359 1.00 53.69 90 HIS A CA 1
ATOM 726 C C . HIS A 1 90 ? 26.052 -8.224 -34.864 1.00 53.69 90 HIS A C 1
ATOM 728 O O . HIS A 1 90 ? 26.351 -9.092 -35.686 1.00 53.69 90 HIS A O 1
ATOM 734 N N . VAL A 1 91 ? 25.625 -7.007 -35.237 1.00 54.00 91 VAL A N 1
ATOM 735 C CA . VAL A 1 91 ? 25.342 -6.604 -36.635 1.00 54.00 91 VAL A CA 1
ATOM 736 C C . VAL A 1 91 ? 26.432 -5.680 -37.225 1.00 54.00 91 VAL A C 1
ATOM 738 O O . VAL A 1 91 ? 26.262 -5.103 -38.294 1.00 54.00 91 VAL A O 1
ATOM 741 N N . SER A 1 92 ? 27.607 -5.591 -36.597 1.00 49.12 92 SER A N 1
ATOM 742 C CA . SER A 1 92 ? 28.771 -4.841 -37.104 1.00 49.12 92 SER A CA 1
ATOM 743 C C . SER A 1 92 ? 30.002 -5.761 -37.082 1.00 49.12 92 SER A C 1
ATOM 745 O O . SER A 1 92 ? 30.363 -6.240 -36.017 1.00 49.12 92 SER A O 1
ATOM 747 N N . PHE A 1 93 ? 30.715 -6.120 -38.154 1.00 51.25 93 PHE A N 1
ATOM 748 C CA . PHE A 1 93 ? 30.846 -5.633 -39.529 1.00 51.25 93 PHE A CA 1
ATOM 749 C C . PHE A 1 93 ? 31.191 -6.833 -40.450 1.00 51.25 93 PHE A C 1
ATOM 751 O O . PHE A 1 93 ? 31.971 -7.695 -40.038 1.00 51.25 93 PHE A O 1
ATOM 758 N N . TYR A 1 94 ? 30.664 -6.865 -41.682 1.00 42.59 94 TYR A N 1
ATOM 759 C CA . TYR A 1 94 ? 31.241 -7.590 -42.831 1.00 42.59 94 TYR A CA 1
ATOM 760 C C . TYR A 1 94 ? 31.780 -6.566 -43.829 1.00 42.59 94 TYR A C 1
ATOM 762 O O . TYR A 1 94 ? 31.123 -5.506 -43.967 1.00 42.59 94 TYR A O 1
#

Sequence (94 aa):
VQTLYEEQENLLSSHMSAIQENAQLLTEEGILLSDVQGDAVVDYDIDLYALKLDHILEQKEHTIKRLRKQLALFRRRCQDEESASKNVDHVSFY

Organism: Aphanomyces astaci (NCBI:txid112090)

Foldseek 3Di:
DDDLVNLVVVLVVLVVVLVVLVVVLVVVLVVLVVQCPDPDDDPVSVVVSVVVVVVSVVVNVVSVVVSVVSVVVSVVVVVVVVVVVVVVVVCDDD

Secondary structure (DSSP, 8-state):
---HHHHHHHHHHHHHHHHHHHHHHHHHHHHHHHHHTSTT--HHHHHHHHHHHHHHHHHHHHHHHHHHHHHHHHHHHHHHHHHHHHHHHTT---

Radius of gyration: 22.48 Å; chains: 1; bounding box: 53×16×72 Å